Protein AF-Q19RF3-F1 (afdb_monomer_lite)

pLDDT: mean 90.73, std 5.11, range [69.62, 95.38]

Sequence (47 aa):
HLVWEIVDNSIGEALVGYCDTIKVTIEPGNSIKVEDNGRGIPVDIQE

Structure (mmCIF, N/CA/C/O backbone):
data_AF-Q19RF3-F1
#
_entry.id   AF-Q19RF3-F1
#
loop_
_atom_site.group_PDB
_atom_site.id
_atom_site.type_symbol
_atom_site.label_atom_id
_atom_site.label_alt_id
_atom_site.label_comp_id
_atom_site.label_asym_id
_atom_site.label_entity_id
_atom_site.label_seq_id
_atom_site.pdbx_PDB_ins_code
_atom_site.Cartn_x
_atom_site.Cartn_y
_atom_site.Cartn_z
_atom_site.occupancy
_atom_site.B_iso_or_equiv
_atom_sit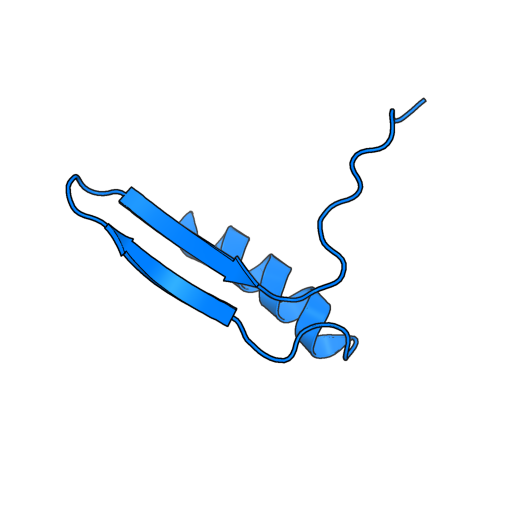e.auth_seq_id
_atom_site.auth_comp_id
_atom_site.auth_asym_id
_atom_site.auth_atom_id
_atom_site.pdbx_PDB_model_num
ATOM 1 N N . HIS A 1 1 ? -14.757 9.306 -0.937 1.00 72.81 1 HIS A N 1
ATOM 2 C CA . HIS A 1 1 ? -13.733 10.045 -1.698 1.00 72.81 1 HIS A CA 1
ATOM 3 C C . HIS A 1 1 ? -12.360 9.946 -1.045 1.00 72.81 1 HIS A C 1
ATOM 5 O O . HIS A 1 1 ? -11.463 9.527 -1.744 1.00 72.81 1 HIS A O 1
ATOM 11 N N . LEU A 1 2 ? -12.201 10.163 0.269 1.00 82.62 2 LEU A N 1
ATOM 12 C CA . LEU A 1 2 ? -10.883 10.096 0.940 1.00 82.62 2 LEU A CA 1
ATOM 13 C C . LEU A 1 2 ? -10.058 8.819 0.663 1.00 82.62 2 LEU A C 1
ATOM 15 O O . LEU A 1 2 ? -8.883 8.906 0.347 1.00 82.62 2 LEU A O 1
ATOM 19 N N . VAL A 1 3 ? -10.670 7.632 0.726 1.00 87.44 3 VAL A N 1
ATOM 20 C CA . VAL A 1 3 ? -9.965 6.365 0.427 1.00 87.44 3 VAL A CA 1
ATOM 21 C C . VAL A 1 3 ? -9.579 6.257 -1.050 1.00 87.44 3 VAL A C 1
ATOM 23 O O . VAL A 1 3 ? -8.532 5.703 -1.367 1.00 87.44 3 VAL A O 1
ATOM 26 N N . TRP A 1 4 ? -10.415 6.796 -1.945 1.00 88.94 4 TRP A N 1
ATOM 27 C CA . TRP A 1 4 ? -10.180 6.735 -3.387 1.00 88.94 4 TRP A CA 1
ATOM 28 C C . TRP A 1 4 ? -8.918 7.498 -3.777 1.00 88.94 4 TRP A C 1
ATOM 30 O O . TRP A 1 4 ? -8.153 6.979 -4.567 1.00 88.94 4 TRP A O 1
ATOM 40 N N . GLU A 1 5 ? -8.629 8.636 -3.143 1.00 90.38 5 GLU A N 1
ATOM 41 C CA . GLU A 1 5 ? -7.405 9.401 -3.428 1.00 90.38 5 GLU A CA 1
ATOM 42 C C . GLU A 1 5 ? -6.127 8.605 -3.124 1.00 90.38 5 GLU A C 1
ATOM 44 O O . GLU A 1 5 ? -5.153 8.677 -3.871 1.00 90.38 5 GLU A O 1
ATOM 49 N N . ILE A 1 6 ? -6.130 7.804 -2.053 1.00 90.38 6 ILE A N 1
ATOM 50 C CA . ILE A 1 6 ? -4.975 6.966 -1.704 1.00 90.38 6 ILE A CA 1
ATOM 51 C C . ILE A 1 6 ? -4.849 5.792 -2.676 1.00 90.38 6 ILE A C 1
ATOM 53 O O . ILE A 1 6 ? -3.753 5.485 -3.134 1.00 90.38 6 ILE A O 1
ATOM 57 N N . VAL A 1 7 ? -5.974 5.168 -3.032 1.00 90.81 7 VAL A N 1
ATOM 58 C CA . VAL A 1 7 ? -5.998 4.065 -3.999 1.00 90.81 7 VAL A CA 1
ATOM 59 C C . VAL A 1 7 ? -5.586 4.538 -5.398 1.00 90.81 7 VAL A C 1
ATOM 61 O O . VAL A 1 7 ? -4.829 3.839 -6.066 1.00 90.81 7 VAL A O 1
ATOM 64 N N . ASP A 1 8 ? -6.016 5.724 -5.827 1.00 92.75 8 ASP A N 1
ATOM 65 C CA . ASP A 1 8 ? -5.672 6.300 -7.131 1.00 92.75 8 ASP A CA 1
ATOM 66 C C . ASP A 1 8 ? -4.163 6.580 -7.245 1.00 92.75 8 ASP A C 1
ATOM 68 O O . ASP A 1 8 ? -3.568 6.311 -8.291 1.00 92.75 8 ASP A O 1
ATOM 72 N N . ASN A 1 9 ? -3.513 7.023 -6.159 1.00 90.00 9 ASN A N 1
ATOM 73 C CA . ASN A 1 9 ? -2.052 7.160 -6.109 1.00 90.00 9 ASN A CA 1
ATOM 74 C C . ASN A 1 9 ? -1.345 5.808 -6.302 1.00 90.00 9 ASN A C 1
ATOM 76 O O . ASN A 1 9 ? -0.431 5.702 -7.122 1.00 90.00 9 ASN A O 1
ATOM 80 N N . SER A 1 10 ? -1.798 4.761 -5.604 1.00 91.25 10 SER A N 1
ATOM 81 C CA . SER A 1 10 ? -1.248 3.408 -5.753 1.00 91.25 10 SER A CA 1
ATOM 82 C C . SER A 1 10 ? -1.482 2.833 -7.162 1.00 91.25 10 SER A C 1
ATOM 84 O O . SER A 1 10 ? -0.607 2.170 -7.720 1.00 91.25 10 SER A O 1
ATOM 86 N N . ILE A 1 11 ? -2.632 3.122 -7.790 1.00 91.12 11 ILE A N 1
ATOM 87 C CA . ILE A 1 11 ? -2.914 2.747 -9.188 1.00 91.12 11 ILE A CA 1
ATOM 88 C C . ILE A 1 11 ? -1.953 3.455 -10.149 1.00 91.12 11 ILE A C 1
ATOM 90 O O . ILE A 1 11 ? -1.499 2.835 -11.110 1.00 91.12 11 ILE A O 1
ATOM 94 N N . GLY A 1 12 ? -1.606 4.720 -9.895 1.00 91.94 12 GLY A N 1
ATOM 95 C CA . GLY A 1 12 ? -0.618 5.454 -10.689 1.00 91.94 12 GLY A CA 1
ATOM 96 C C . GLY A 1 12 ? 0.721 4.718 -10.781 1.00 91.94 12 GLY A C 1
ATOM 97 O O . GLY A 1 12 ? 1.252 4.534 -11.875 1.00 91.94 12 GLY A O 1
ATOM 98 N N . GLU A 1 13 ? 1.228 4.207 -9.659 1.00 89.81 13 GLU A N 1
ATOM 99 C CA . GLU A 1 13 ? 2.461 3.409 -9.627 1.00 89.81 13 GLU A CA 1
ATOM 100 C C . GLU A 1 13 ? 2.313 2.071 -10.368 1.00 89.81 13 GLU A C 1
ATOM 102 O O . GLU A 1 13 ? 3.237 1.633 -11.062 1.00 89.81 13 GLU A O 1
ATOM 107 N N . ALA A 1 14 ? 1.141 1.436 -10.280 1.00 91.75 14 ALA A N 1
ATOM 108 C CA . ALA A 1 14 ? 0.859 0.195 -10.998 1.00 91.75 14 ALA A CA 1
ATOM 109 C C . ALA A 1 14 ? 0.801 0.404 -12.519 1.00 91.75 14 ALA A C 1
ATOM 111 O O . ALA A 1 14 ? 1.323 -0.409 -13.280 1.00 91.75 14 ALA A O 1
ATOM 112 N N . LEU A 1 15 ? 0.245 1.531 -12.976 1.00 91.75 15 LEU A N 1
ATOM 113 C CA . LEU A 1 15 ? 0.183 1.897 -14.395 1.00 91.75 15 LEU A CA 1
ATOM 114 C C . LEU A 1 15 ? 1.567 2.120 -15.017 1.00 91.75 15 LEU A C 1
ATOM 116 O O . LEU A 1 15 ? 1.753 1.853 -16.203 1.00 91.75 15 LEU A O 1
ATOM 120 N N . VAL A 1 16 ? 2.540 2.584 -14.231 1.00 92.56 16 VAL A N 1
ATOM 121 C CA . VAL A 1 16 ? 3.936 2.750 -14.674 1.00 92.56 16 VAL A CA 1
ATOM 122 C C . VAL 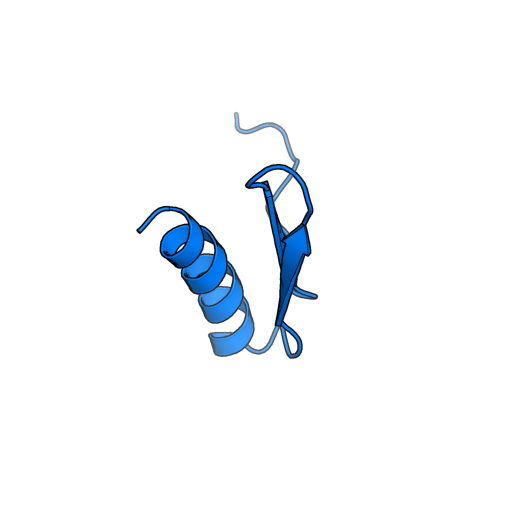A 1 16 ? 4.738 1.442 -14.512 1.00 92.56 16 VAL A C 1
ATOM 124 O O . VAL A 1 16 ? 5.894 1.359 -14.920 1.00 92.56 16 VAL A O 1
ATOM 127 N N . GLY A 1 17 ? 4.115 0.382 -13.984 1.00 90.88 17 GLY A N 1
ATOM 128 C CA . GLY A 1 17 ? 4.710 -0.949 -13.848 1.00 90.88 17 GLY A CA 1
ATOM 129 C C . GLY A 1 17 ? 5.600 -1.118 -12.616 1.00 90.88 17 GLY A C 1
ATOM 130 O O . GLY A 1 17 ? 6.406 -2.045 -12.578 1.00 90.88 17 GLY A O 1
ATOM 131 N N . TYR A 1 18 ? 5.477 -0.231 -11.626 1.00 91.00 18 TYR A N 1
ATOM 132 C CA . TYR A 1 18 ? 6.268 -0.274 -10.394 1.00 91.00 18 TYR A CA 1
ATOM 133 C C . TYR A 1 18 ? 5.541 -0.898 -9.203 1.00 91.00 18 TYR A C 1
ATOM 135 O O . TYR A 1 18 ? 6.193 -1.248 -8.227 1.00 91.00 18 TYR A O 1
ATOM 143 N N . CYS A 1 19 ? 4.221 -1.044 -9.276 1.00 94.19 19 CYS A N 1
ATOM 144 C CA . CYS A 1 19 ? 3.401 -1.706 -8.267 1.00 94.19 19 CYS A CA 1
ATOM 145 C C . CYS A 1 19 ? 2.630 -2.858 -8.923 1.00 94.19 19 CYS A C 1
ATOM 147 O O . CYS A 1 19 ? 2.078 -2.697 -10.011 1.00 94.19 19 CYS A O 1
ATOM 149 N N . ASP A 1 20 ? 2.551 -4.007 -8.255 1.00 93.88 20 ASP A N 1
ATOM 150 C CA . ASP A 1 20 ? 1.741 -5.153 -8.700 1.00 93.88 20 ASP A CA 1
ATOM 151 C C . ASP A 1 20 ? 0.650 -5.537 -7.691 1.00 93.88 20 ASP A C 1
ATOM 153 O O . ASP A 1 20 ? -0.325 -6.200 -8.050 1.00 93.88 20 ASP A O 1
ATOM 157 N N . THR A 1 21 ? 0.778 -5.079 -6.443 1.00 93.56 21 THR A N 1
ATOM 158 C CA . THR A 1 21 ? -0.080 -5.481 -5.334 1.00 93.56 21 THR A CA 1
ATOM 159 C C . THR A 1 21 ? -0.490 -4.259 -4.524 1.00 93.56 21 THR A C 1
ATOM 161 O O . THR A 1 21 ? 0.346 -3.575 -3.940 1.00 93.56 21 THR A O 1
ATOM 164 N N . ILE A 1 22 ? -1.803 -4.037 -4.425 1.00 93.38 22 ILE A N 1
ATOM 165 C CA . ILE A 1 22 ? -2.410 -3.017 -3.563 1.00 93.38 22 ILE A CA 1
ATOM 166 C C . ILE A 1 22 ? -3.320 -3.731 -2.564 1.00 93.38 22 ILE A C 1
ATOM 168 O O . ILE A 1 22 ? -4.226 -4.477 -2.944 1.00 93.38 22 ILE A O 1
ATOM 172 N N . LYS A 1 23 ? -3.088 -3.508 -1.274 1.00 95.25 23 LYS A N 1
ATOM 173 C CA . LYS A 1 23 ? -3.830 -4.107 -0.169 1.00 95.25 23 LYS A CA 1
ATOM 174 C C . LYS A 1 23 ? -4.620 -3.038 0.571 1.00 95.25 23 LYS A C 1
ATOM 176 O O . LYS A 1 23 ? -4.054 -2.117 1.148 1.00 95.25 23 LYS A O 1
ATOM 181 N N . VAL A 1 24 ? -5.935 -3.219 0.622 1.00 94.44 24 VAL A N 1
ATOM 182 C CA . VAL A 1 24 ? -6.841 -2.377 1.408 1.00 94.44 24 VAL A CA 1
ATOM 183 C C . VAL A 1 24 ? -7.346 -3.180 2.600 1.00 94.44 24 VAL A C 1
ATOM 185 O O . VAL A 1 24 ? -7.941 -4.244 2.436 1.00 94.44 24 VAL A O 1
ATOM 188 N N . THR A 1 25 ? -7.105 -2.673 3.805 1.00 95.38 25 THR A N 1
ATOM 189 C CA . THR A 1 25 ? -7.536 -3.284 5.064 1.00 95.38 25 THR A CA 1
ATOM 190 C C . THR A 1 25 ? -8.474 -2.328 5.786 1.00 95.38 25 THR A C 1
ATOM 192 O O . THR A 1 25 ? -8.110 -1.188 6.065 1.00 95.38 25 THR A O 1
ATOM 195 N N . ILE A 1 26 ? -9.682 -2.792 6.101 1.00 93.94 26 ILE A N 1
ATOM 196 C CA . ILE A 1 26 ? -10.611 -2.062 6.966 1.00 93.94 26 ILE A CA 1
ATOM 197 C C . ILE A 1 26 ? -10.307 -2.484 8.399 1.00 93.94 26 ILE A C 1
ATOM 199 O O . ILE A 1 26 ? -10.466 -3.652 8.758 1.00 93.94 26 ILE A O 1
ATOM 203 N N . GLU A 1 27 ? -9.835 -1.542 9.201 1.00 95.25 27 GLU A N 1
ATOM 204 C CA . GLU A 1 27 ? -9.458 -1.778 10.586 1.00 95.25 27 GLU A CA 1
AT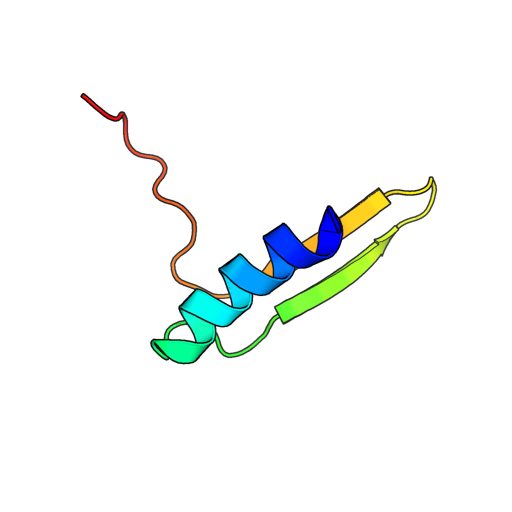OM 205 C C . GLU A 1 27 ? -10.629 -1.472 11.533 1.00 95.25 27 GLU A C 1
ATOM 207 O O . GLU A 1 27 ? -11.506 -0.651 11.229 1.00 95.25 27 GLU A O 1
ATOM 212 N N . PRO A 1 28 ? -10.663 -2.104 12.718 1.00 94.06 28 PRO A N 1
ATOM 213 C CA . PRO A 1 28 ? -11.580 -1.703 13.775 1.00 94.06 28 PRO A CA 1
ATOM 214 C C . PRO A 1 28 ? -11.418 -0.214 14.113 1.00 94.06 28 PRO A C 1
ATOM 216 O O . PRO A 1 28 ? -10.314 0.322 14.093 1.00 94.06 28 PRO A O 1
ATOM 219 N N . GLY A 1 29 ? -12.517 0.457 14.465 1.00 92.69 29 GLY A N 1
ATOM 220 C CA . GLY A 1 29 ? -12.472 1.867 14.874 1.00 92.69 29 GLY A CA 1
ATOM 221 C C . GLY A 1 29 ? -12.586 2.881 13.732 1.00 92.69 29 GLY A C 1
ATOM 222 O O . GLY A 1 29 ? -12.140 4.012 13.892 1.00 92.69 29 GLY A O 1
ATOM 223 N N . ASN A 1 30 ? -13.214 2.504 12.611 1.00 89.75 30 ASN A N 1
ATOM 224 C CA . ASN A 1 30 ? -13.409 3.366 11.434 1.00 89.75 30 ASN A CA 1
ATOM 225 C C . ASN A 1 30 ? -12.089 3.832 10.786 1.00 89.75 30 ASN A C 1
ATOM 227 O O . ASN A 1 30 ? -12.038 4.915 10.204 1.00 89.75 30 ASN A O 1
ATOM 231 N N . SER A 1 31 ? -11.038 3.011 10.878 1.00 93.06 31 SER A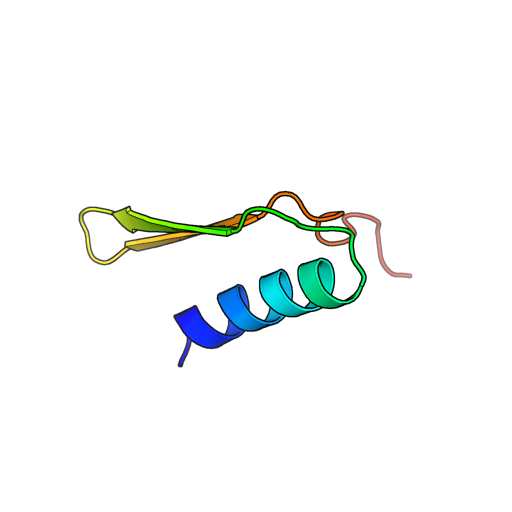 N 1
ATOM 232 C CA . SER A 1 31 ? -9.756 3.225 10.200 1.00 93.06 31 SER A CA 1
ATOM 233 C C . SER A 1 31 ? -9.676 2.372 8.934 1.00 93.06 31 SER A C 1
ATOM 235 O O . SER A 1 31 ? -10.235 1.275 8.862 1.00 93.06 31 SER A O 1
ATOM 237 N N . ILE A 1 32 ? -8.998 2.886 7.912 1.00 94.25 32 ILE A N 1
ATOM 238 C CA . ILE A 1 32 ? -8.730 2.170 6.665 1.00 94.25 32 ILE A CA 1
ATOM 239 C C . ILE A 1 32 ? -7.247 2.327 6.3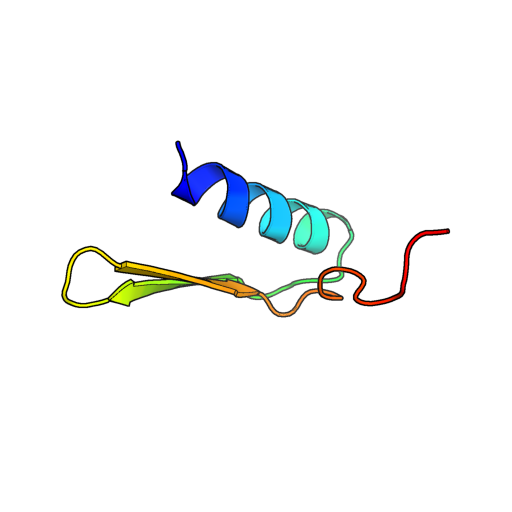63 1.00 94.25 32 ILE A C 1
ATOM 241 O O . ILE A 1 32 ? -6.738 3.444 6.286 1.00 94.25 32 ILE A O 1
ATOM 245 N N . LYS A 1 33 ? -6.576 1.198 6.156 1.00 94.00 33 LYS A N 1
ATOM 246 C CA . LYS A 1 33 ? -5.171 1.124 5.775 1.00 94.00 33 LYS A CA 1
ATOM 247 C C . LYS A 1 33 ? -5.069 0.716 4.309 1.00 94.00 33 LYS A C 1
ATOM 249 O O . LYS A 1 33 ? -5.648 -0.295 3.912 1.00 94.00 33 LYS A O 1
ATOM 254 N N . VAL A 1 34 ? -4.331 1.486 3.519 1.00 94.12 34 VAL A N 1
ATOM 255 C CA . VAL A 1 34 ? -3.998 1.166 2.125 1.00 94.12 34 VAL A CA 1
ATOM 256 C C . VAL A 1 34 ? -2.485 0.994 2.048 1.00 94.12 34 VAL A C 1
ATOM 258 O O . VAL A 1 34 ? -1.747 1.854 2.519 1.00 94.12 34 VAL A O 1
ATOM 261 N N . GLU A 1 35 ? -2.035 -0.138 1.522 1.00 94.38 35 GLU A N 1
ATOM 262 C CA . GLU A 1 35 ? -0.622 -0.489 1.365 1.00 94.38 35 GLU A CA 1
ATOM 263 C C . GLU A 1 35 ? -0.382 -0.885 -0.090 1.00 94.38 35 GLU A C 1
ATOM 265 O O . GLU A 1 35 ? -1.130 -1.699 -0.628 1.00 94.38 35 GLU A O 1
ATOM 270 N N . ASP A 1 36 ? 0.661 -0.354 -0.716 1.00 94.75 36 ASP A N 1
ATOM 271 C CA . ASP A 1 36 ? 1.124 -0.787 -2.032 1.00 94.75 36 ASP A CA 1
ATOM 272 C C . ASP A 1 36 ? 2.603 -1.186 -1.978 1.00 94.75 36 ASP A C 1
ATOM 274 O O . ASP A 1 36 ? 3.300 -0.916 -0.996 1.00 94.75 36 ASP A O 1
ATOM 278 N N . ASN A 1 37 ? 3.064 -1.893 -3.008 1.00 94.06 37 ASN A N 1
ATOM 279 C CA . ASN A 1 37 ? 4.470 -2.251 -3.183 1.00 94.06 37 ASN A CA 1
ATOM 280 C C . ASN A 1 37 ? 5.153 -1.434 -4.290 1.00 94.06 37 ASN A C 1
ATOM 282 O O . ASN A 1 37 ? 6.087 -1.927 -4.920 1.00 94.06 37 ASN A O 1
ATOM 286 N N . GLY A 1 38 ? 4.675 -0.208 -4.529 1.00 92.50 38 GLY A N 1
ATOM 287 C CA . GLY A 1 38 ? 5.280 0.731 -5.465 1.00 92.50 38 GLY A CA 1
ATOM 288 C C . GLY A 1 38 ? 6.624 1.273 -4.977 1.00 92.50 38 GLY A C 1
ATOM 289 O O . GLY A 1 38 ? 7.208 0.814 -3.994 1.00 92.50 38 GLY A O 1
ATOM 290 N N . ARG A 1 39 ? 7.126 2.315 -5.646 1.00 92.88 39 ARG A N 1
ATOM 291 C CA . ARG A 1 39 ? 8.404 2.961 -5.273 1.00 92.88 39 ARG A CA 1
ATOM 292 C C . ARG A 1 39 ? 8.339 3.725 -3.948 1.00 92.88 39 ARG A C 1
ATOM 294 O O . ARG A 1 39 ? 9.381 4.089 -3.407 1.00 92.88 39 ARG A O 1
ATOM 301 N N . GLY A 1 40 ? 7.131 3.958 -3.442 1.00 89.56 40 GLY A N 1
ATOM 302 C CA . GLY A 1 40 ? 6.876 4.806 -2.289 1.00 89.56 40 GLY A CA 1
ATOM 303 C C . GLY A 1 40 ? 6.908 6.296 -2.632 1.00 89.56 40 GLY A C 1
ATOM 304 O O . GLY A 1 40 ? 7.328 6.718 -3.711 1.00 89.56 40 GLY A O 1
ATOM 305 N N . ILE A 1 41 ? 6.437 7.106 -1.687 1.00 88.56 41 ILE A N 1
ATOM 306 C CA . ILE A 1 41 ? 6.475 8.567 -1.790 1.00 88.56 41 ILE A CA 1
ATOM 307 C C . ILE A 1 41 ? 7.894 9.050 -1.435 1.00 88.56 41 ILE A C 1
ATOM 309 O O . ILE A 1 41 ? 8.458 8.555 -0.456 1.00 88.56 41 ILE A O 1
ATOM 313 N N . PRO A 1 42 ? 8.477 10.014 -2.176 1.00 89.81 42 PRO A N 1
ATOM 314 C CA . PRO A 1 42 ? 9.774 10.597 -1.837 1.00 89.81 42 PRO A CA 1
ATOM 315 C C . PRO A 1 42 ? 9.794 11.175 -0.416 1.00 89.81 42 PRO A C 1
ATOM 317 O O . PRO A 1 42 ? 8.902 11.935 -0.042 1.00 89.81 42 PRO A O 1
ATOM 320 N N . VAL A 1 43 ? 10.823 10.831 0.362 1.00 88.62 43 VAL A N 1
ATOM 321 C CA . VAL A 1 43 ? 11.000 11.278 1.761 1.00 88.62 43 VAL A CA 1
ATOM 322 C C . VAL A 1 43 ? 12.117 12.310 1.935 1.00 88.62 43 VAL A C 1
ATOM 324 O O . VAL A 1 43 ? 12.414 12.714 3.059 1.00 88.62 43 VAL A O 1
ATOM 327 N N . ASP A 1 44 ? 12.741 12.732 0.837 1.00 91.44 44 ASP A N 1
ATOM 328 C CA . ASP A 1 44 ? 13.796 13.741 0.857 1.00 91.44 44 ASP A CA 1
ATOM 329 C C . ASP A 1 44 ? 13.240 15.142 1.162 1.00 91.44 44 ASP A C 1
ATOM 331 O O . ASP A 1 44 ? 12.063 15.440 0.936 1.00 91.44 44 ASP A O 1
ATOM 335 N N . ILE A 1 45 ? 14.108 16.020 1.677 1.00 89.31 45 ILE A N 1
ATOM 336 C CA . ILE A 1 45 ? 13.773 17.426 1.924 1.00 89.31 45 ILE A CA 1
ATOM 337 C C . ILE A 1 45 ? 13.572 18.117 0.571 1.00 89.31 45 ILE A C 1
ATOM 339 O O . ILE A 1 45 ? 14.483 18.140 -0.254 1.00 89.31 45 ILE A O 1
ATOM 343 N N . GLN A 1 46 ? 12.383 18.684 0.354 1.00 79.56 46 GLN A N 1
ATOM 344 C CA . 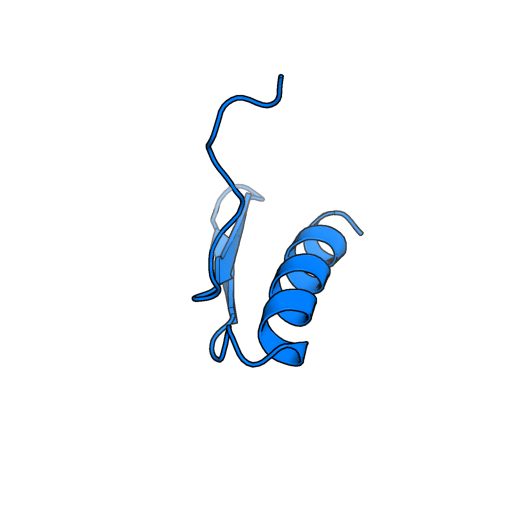GLN A 1 46 ? 12.143 19.590 -0.769 1.00 79.56 46 GLN A CA 1
ATOM 345 C C . GLN A 1 46 ? 12.788 20.946 -0.446 1.00 79.56 46 GLN A C 1
ATOM 347 O O . GLN A 1 46 ? 12.411 21.569 0.548 1.00 79.56 46 GLN A O 1
ATOM 352 N N . GLU A 1 47 ? 13.770 21.367 -1.248 1.00 69.62 47 GLU A N 1
ATOM 353 C CA . GLU A 1 47 ? 14.333 22.732 -1.234 1.00 69.62 47 GLU A CA 1
ATOM 354 C C . GLU A 1 47 ? 13.479 23.723 -2.035 1.00 69.62 47 GLU A C 1
ATOM 356 O O . GLU A 1 47 ? 12.923 23.324 -3.087 1.00 69.62 47 GLU A O 1
#

Radius of gyration: 12.27 Å; chains: 1; bounding box: 28×28×30 Å

Foldseek 3Di:
DVVVVVVVVLVVQVVVVQWDDWDWDQDPPRDIDIDIRGPDDDPDDDD

Secondary structure (DSSP, 8-state):
-HHHHHHHHHHHHHHTTS---EEEEEETTTEEEEEE-SS----SPP-